Protein AF-A0A7S1H8R8-F1 (afdb_monomer)

Nearest PDB structures (foldseek):
  2p12-assembly1_B  TM=5.615E-01  e=1.788E+00  Rhodococcus jostii RHA1
  6jbm-assembly4_D  TM=4.447E-01  e=4.366E+00  Homo sapiens
  4z6j-assembly1_B  TM=2.346E-01  e=7.215E+00  Hoeflea phototrophica DFL-43

Organism: Hemiselmis andersenii (NCBI:txid464988)

Foldseek 3Di:
DQFPDFDPDDDFKTWTWDFPDPPQDPVNDHDQQGIWIWMAGQVLQWIWIFRGADPVRHTPTDTPDDSVVDGHNDDDDDKDKDKDFCQCVDPNRDDGPPPPGDIDIDID

Sequence (108 aa):
PLLVSKSDTTGTVMTFVYAQGTPYSPTGVPDSGEYRGFKWDKSTGVLSLALGLGATLQPNWQPITDPDSVTITNFDVSVVTQSVSLGQFCENACNAGTPNCPVQEVYR

pLDDT: mean 78.07, std 11.45, range [54.75, 95.0]

Radius of gyration: 17.79 Å; Cα contacts (8 Å, |Δi|>4): 208; chains: 1; bounding box: 44×31×50 Å

Mean predicted aligned error: 10.04 Å

Secondary structure (DSSP, 8-state):
--EEEEE--SSSEEEEEEE--SSPPTTS---GGGEEEEEEETTTTEEEEEEEE-TTSSEEEEE-S-TTT-----------EEEEE-GGGSSS---TT-TT--EEEEE-

Structure (mmCIF, N/CA/C/O backbone):
data_AF-A0A7S1H8R8-F1
#
_entry.id   AF-A0A7S1H8R8-F1
#
loop_
_atom_site.group_PDB
_atom_site.id
_atom_site.type_symbol
_atom_site.label_atom_id
_atom_site.label_alt_id
_atom_site.label_comp_id
_atom_site.label_asym_id
_atom_site.label_entity_id
_atom_site.label_seq_id
_atom_site.pdbx_PDB_ins_code
_atom_site.Cartn_x
_atom_site.Cartn_y
_atom_site.Cartn_z
_atom_site.occupancy
_atom_site.B_iso_or_equiv
_atom_site.auth_seq_id
_atom_site.auth_comp_id
_atom_site.auth_asym_id
_atom_site.auth_atom_id
_atom_site.pdbx_PDB_model_num
ATOM 1 N N . PRO A 1 1 ? 8.602 0.705 -10.490 1.00 56.47 1 PRO A N 1
A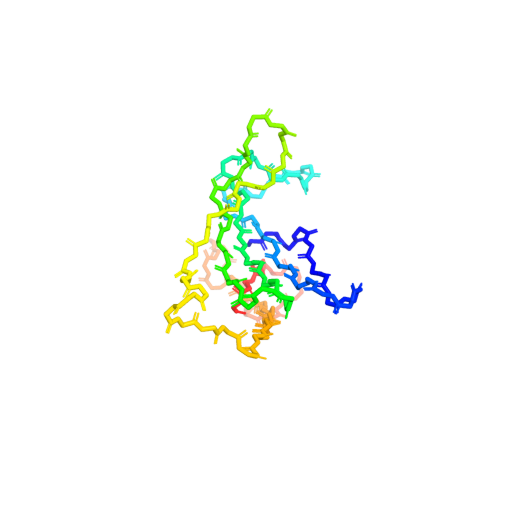TOM 2 C CA . PRO A 1 1 ? 8.009 1.411 -9.331 1.00 56.47 1 PRO A CA 1
ATOM 3 C C . PRO A 1 1 ? 9.102 1.585 -8.282 1.00 56.47 1 PRO A C 1
ATOM 5 O O . PRO A 1 1 ? 9.716 0.595 -7.919 1.00 56.47 1 PRO A O 1
ATOM 8 N N . LEU A 1 2 ? 9.420 2.808 -7.864 1.00 62.78 2 LEU A N 1
ATOM 9 C CA . LEU A 1 2 ? 10.454 3.009 -6.847 1.00 62.78 2 LEU A CA 1
ATOM 10 C C . LEU A 1 2 ? 9.907 2.584 -5.481 1.00 62.78 2 LEU A C 1
ATOM 12 O O . LEU A 1 2 ? 8.843 3.068 -5.090 1.00 62.78 2 LEU A O 1
ATOM 16 N N . LEU A 1 3 ? 10.622 1.722 -4.753 1.00 64.62 3 LEU A N 1
ATOM 17 C CA . LEU A 1 3 ? 10.344 1.503 -3.336 1.00 64.62 3 LEU A CA 1
ATOM 18 C C . LEU A 1 3 ? 10.761 2.754 -2.561 1.00 64.62 3 LEU A C 1
ATOM 20 O O . LEU A 1 3 ? 11.944 3.077 -2.496 1.00 64.62 3 LEU A O 1
ATOM 24 N N . VAL A 1 4 ? 9.791 3.446 -1.970 1.00 63.62 4 VAL A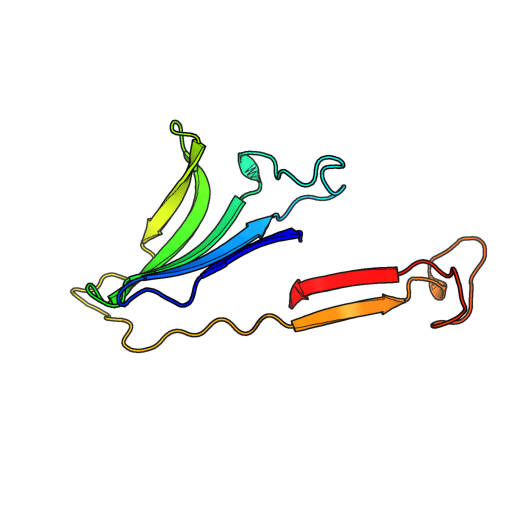 N 1
ATOM 25 C CA . VAL A 1 4 ? 10.047 4.655 -1.178 1.00 63.62 4 VAL A CA 1
ATOM 26 C C . VAL A 1 4 ? 10.422 4.269 0.247 1.00 63.62 4 VAL A C 1
ATOM 28 O O . VAL A 1 4 ? 11.381 4.791 0.807 1.00 63.62 4 VAL A O 1
ATOM 31 N N . SER A 1 5 ? 9.672 3.338 0.840 1.00 68.88 5 SER A N 1
ATOM 32 C CA . SER A 1 5 ? 9.962 2.809 2.169 1.00 68.88 5 SER A CA 1
ATOM 33 C C . SER A 1 5 ? 9.213 1.503 2.438 1.00 68.88 5 SER A C 1
ATOM 35 O O . SER A 1 5 ? 8.077 1.300 2.000 1.00 68.88 5 SER A O 1
ATOM 37 N N . LYS A 1 6 ? 9.856 0.621 3.207 1.00 70.81 6 LYS A N 1
ATOM 38 C CA . LYS A 1 6 ? 9.217 -0.492 3.912 1.00 70.81 6 LYS A CA 1
ATOM 39 C C . LYS A 1 6 ? 9.608 -0.375 5.381 1.00 70.81 6 LYS A C 1
ATOM 41 O O . LYS A 1 6 ? 10.793 -0.401 5.697 1.00 70.81 6 LYS A O 1
ATOM 46 N N . SER A 1 7 ? 8.622 -0.223 6.257 1.00 72.62 7 SER A N 1
ATOM 47 C CA . SER A 1 7 ? 8.816 -0.272 7.706 1.00 72.62 7 SER A CA 1
ATOM 48 C C . SER A 1 7 ? 7.964 -1.395 8.275 1.00 72.62 7 SER A C 1
ATOM 50 O O . SER A 1 7 ? 6.740 -1.391 8.121 1.00 72.62 7 SER A O 1
ATOM 52 N N . ASP A 1 8 ? 8.634 -2.357 8.903 1.00 65.38 8 ASP A N 1
ATOM 53 C CA . ASP A 1 8 ? 8.011 -3.483 9.611 1.00 65.38 8 ASP A CA 1
ATOM 54 C C . ASP A 1 8 ? 8.345 -3.477 11.116 1.00 65.38 8 ASP A C 1
ATOM 56 O O . ASP A 1 8 ? 7.882 -4.295 11.908 1.00 65.38 8 ASP A O 1
ATOM 60 N N . THR A 1 9 ? 9.142 -2.508 11.561 1.00 56.00 9 THR A N 1
ATOM 61 C CA . THR A 1 9 ? 9.669 -2.471 12.923 1.00 56.00 9 THR A CA 1
ATOM 62 C C . THR A 1 9 ? 9.323 -1.155 13.596 1.00 56.00 9 THR A C 1
ATOM 64 O O . THR A 1 9 ? 10.027 -0.166 13.426 1.00 56.00 9 THR A O 1
ATOM 67 N N . THR A 1 10 ? 8.226 -1.161 14.371 1.00 54.75 10 THR A N 1
ATOM 68 C CA . THR A 1 10 ? 8.072 -0.484 15.689 1.00 54.75 10 THR A CA 1
ATOM 69 C C . THR A 1 10 ? 6.669 -0.705 16.297 1.00 54.75 10 THR A C 1
ATOM 71 O O . THR A 1 10 ? 5.914 0.219 16.573 1.00 54.75 10 THR A O 1
ATOM 74 N N . GLY A 1 11 ? 6.301 -1.969 16.532 1.00 63.16 11 GLY A N 1
ATOM 75 C CA . GLY A 1 11 ? 5.287 -2.349 17.533 1.00 63.16 11 GLY A CA 1
ATOM 76 C C . GLY A 1 11 ? 3.815 -2.315 17.115 1.00 63.16 11 GLY A C 1
ATOM 77 O O . GLY A 1 11 ? 3.076 -3.204 17.531 1.00 63.16 11 GLY A O 1
ATOM 78 N N . THR A 1 12 ? 3.389 -1.379 16.263 1.00 75.88 12 THR A N 1
ATOM 79 C CA . THR A 1 12 ? 1.942 -1.203 16.019 1.00 75.88 12 THR A CA 1
ATOM 80 C C . THR A 1 12 ? 1.537 -0.824 14.606 1.00 75.88 12 THR A C 1
ATOM 82 O O . THR A 1 12 ? 0.368 -0.958 14.287 1.00 75.88 12 THR A O 1
ATOM 85 N N . VAL A 1 13 ? 2.446 -0.401 13.726 1.00 85.75 13 VAL A N 1
ATOM 86 C CA . VAL A 1 13 ? 2.087 -0.026 12.348 1.00 85.75 13 VAL A CA 1
ATOM 87 C C . VAL A 1 13 ? 3.076 -0.635 11.361 1.00 85.75 13 VAL A C 1
ATOM 89 O O . VAL A 1 13 ? 4.284 -0.487 11.520 1.00 85.75 13 VAL A O 1
ATOM 92 N N . MET A 1 14 ? 2.556 -1.310 10.338 1.00 87.44 14 MET A N 1
ATOM 93 C CA . MET A 1 14 ? 3.300 -1.727 9.150 1.00 87.44 14 MET A CA 1
ATOM 94 C C . MET A 1 14 ? 3.005 -0.743 8.020 1.00 87.44 14 MET A C 1
ATOM 96 O O . MET A 1 14 ? 1.858 -0.334 7.827 1.00 87.44 14 MET A O 1
ATOM 100 N N . THR A 1 15 ? 4.023 -0.339 7.262 1.00 88.88 15 THR A N 1
ATOM 101 C CA . THR A 1 15 ? 3.847 0.556 6.110 1.00 88.88 15 THR A CA 1
ATOM 102 C C . THR A 1 15 ? 4.733 0.137 4.946 1.00 88.88 15 THR A C 1
ATOM 104 O O . THR A 1 15 ? 5.927 -0.120 5.109 1.00 88.88 15 THR A O 1
ATOM 107 N N . PHE A 1 16 ? 4.137 0.115 3.760 1.00 87.38 16 PHE A N 1
ATOM 108 C CA . PHE A 1 16 ? 4.797 -0.132 2.488 1.00 87.38 16 PHE A CA 1
ATOM 109 C C . PHE A 1 16 ? 4.394 0.957 1.494 1.00 87.38 16 PHE A C 1
ATOM 111 O O . PHE A 1 16 ? 3.204 1.110 1.229 1.00 87.38 16 PHE A O 1
ATOM 118 N N . VAL A 1 17 ? 5.353 1.708 0.947 1.00 85.31 17 VAL A N 1
ATOM 119 C CA . VAL A 1 17 ? 5.091 2.819 0.013 1.00 85.31 17 VAL A CA 1
ATOM 120 C C . VAL A 1 17 ? 5.949 2.684 -1.239 1.00 85.31 17 VAL A C 1
ATOM 122 O O . VAL A 1 17 ? 7.157 2.463 -1.160 1.00 85.31 17 VAL A O 1
ATOM 125 N N . TYR A 1 18 ? 5.327 2.871 -2.400 1.00 80.88 18 TYR A N 1
ATOM 126 C CA . TYR A 1 18 ? 5.958 2.810 -3.712 1.00 80.88 18 TYR A CA 1
ATOM 127 C C . TYR A 1 18 ? 5.450 3.917 -4.646 1.00 80.88 18 TYR A C 1
ATOM 129 O O . TYR A 1 18 ? 4.390 4.500 -4.426 1.00 80.88 18 TYR A O 1
ATOM 137 N N . ALA A 1 19 ? 6.203 4.189 -5.710 1.00 80.81 19 ALA A N 1
ATOM 138 C CA . ALA A 1 19 ? 5.825 5.123 -6.771 1.00 80.81 19 ALA A CA 1
ATOM 139 C C . ALA A 1 19 ? 5.309 4.400 -8.020 1.00 80.81 19 ALA A C 1
ATOM 141 O O . ALA A 1 19 ? 5.922 3.422 -8.451 1.00 80.81 19 ALA A O 1
ATOM 142 N N . GLN A 1 20 ? 4.222 4.884 -8.628 1.00 70.31 20 GLN A N 1
ATOM 143 C CA . GLN A 1 20 ? 3.643 4.287 -9.845 1.00 70.31 20 GLN A CA 1
ATOM 144 C C . GLN A 1 20 ? 4.259 4.817 -11.160 1.00 70.31 20 GLN A C 1
ATOM 146 O O . GLN A 1 20 ? 4.167 4.134 -12.179 1.00 70.31 20 GLN A O 1
ATOM 151 N N . GLY A 1 21 ? 4.884 5.998 -11.136 1.00 64.31 21 GLY A N 1
ATOM 152 C CA . GLY A 1 21 ? 5.302 6.763 -12.316 1.00 64.31 21 GLY A CA 1
ATOM 153 C C . GLY A 1 21 ? 6.318 6.117 -13.258 1.00 64.31 21 GLY A C 1
ATOM 154 O O . GLY A 1 21 ? 7.271 5.460 -12.829 1.00 64.31 21 GLY A O 1
ATOM 155 N N . THR A 1 22 ? 6.130 6.384 -14.556 1.00 57.00 22 THR A N 1
ATOM 156 C CA . THR A 1 22 ? 7.132 6.267 -15.629 1.00 57.00 22 THR A CA 1
ATOM 157 C C . THR A 1 22 ? 7.070 7.529 -16.509 1.00 57.00 22 THR A C 1
ATOM 159 O O . THR A 1 22 ? 5.965 7.880 -16.925 1.00 57.00 22 THR A O 1
ATOM 162 N N . PRO A 1 23 ? 8.198 8.171 -16.872 1.00 56.88 23 PRO A N 1
ATOM 163 C CA . PRO A 1 23 ? 9.563 7.782 -16.543 1.00 56.88 23 PRO A CA 1
ATOM 164 C C . PRO A 1 23 ? 9.867 7.977 -15.057 1.00 56.88 23 PRO A C 1
ATOM 166 O O . PRO A 1 23 ? 9.225 8.754 -14.361 1.00 56.88 23 PRO A O 1
ATOM 169 N N . TYR A 1 24 ? 10.841 7.214 -14.576 1.00 57.06 24 TYR A N 1
ATOM 170 C CA . TYR A 1 24 ? 11.367 7.352 -13.226 1.00 57.06 24 TYR A CA 1
ATOM 171 C C . TYR A 1 24 ? 11.811 8.799 -12.982 1.00 57.06 24 TYR A C 1
ATOM 173 O O . TYR A 1 24 ? 12.544 9.357 -13.802 1.00 57.06 24 TYR A O 1
ATOM 181 N N . SER A 1 25 ? 11.389 9.388 -11.860 1.00 56.31 25 SER A N 1
ATOM 182 C CA . SER A 1 25 ? 11.892 10.692 -11.437 1.00 56.31 25 SER A CA 1
ATOM 183 C C . SER A 1 25 ? 13.417 10.615 -11.297 1.00 56.31 25 SER A C 1
ATOM 185 O O . SER A 1 25 ? 13.909 9.855 -10.459 1.00 56.31 25 SER A O 1
ATOM 187 N N . PRO A 1 26 ? 14.197 11.380 -12.082 1.00 55.66 26 PRO A N 1
ATOM 188 C CA . PRO A 1 26 ? 15.657 11.292 -12.069 1.00 55.66 26 PRO A CA 1
ATOM 189 C C . PRO A 1 26 ? 16.265 11.706 -10.721 1.00 55.66 26 PRO A C 1
ATOM 191 O O . PRO A 1 26 ? 17.431 11.420 -10.462 1.00 55.66 26 PRO A O 1
ATOM 194 N N . THR A 1 27 ? 15.484 12.353 -9.850 1.00 63.72 27 THR A N 1
ATOM 195 C CA . THR A 1 27 ? 15.883 12.739 -8.490 1.00 63.72 27 THR A CA 1
ATOM 196 C C . THR A 1 27 ? 15.623 11.644 -7.451 1.00 63.72 27 THR A C 1
ATOM 198 O O . THR A 1 27 ? 16.038 11.791 -6.305 1.00 63.72 27 THR A O 1
ATOM 201 N N . GLY A 1 28 ? 14.931 10.558 -7.820 1.00 60.84 28 GLY A N 1
ATOM 202 C CA . GLY A 1 28 ? 14.508 9.503 -6.894 1.00 60.84 28 GLY A CA 1
ATOM 203 C C . GLY A 1 28 ? 13.387 9.913 -5.937 1.00 60.84 28 GLY A C 1
ATOM 204 O O . GLY A 1 28 ? 13.079 9.171 -5.007 1.00 60.84 28 GLY A O 1
ATOM 205 N N . VAL A 1 29 ? 12.759 11.073 -6.155 1.00 68.56 29 VAL A N 1
ATOM 206 C CA . VAL A 1 29 ? 11.590 11.532 -5.395 1.00 68.56 29 VAL A CA 1
ATOM 207 C C . VAL A 1 29 ? 10.349 11.402 -6.283 1.00 68.56 29 VAL A C 1
ATOM 209 O O . VAL A 1 29 ? 10.326 12.022 -7.347 1.00 68.56 29 VAL A O 1
ATOM 212 N N . PRO A 1 30 ? 9.340 10.603 -5.895 1.00 69.88 30 PRO A N 1
ATOM 213 C CA . PRO A 1 30 ? 8.091 10.486 -6.649 1.00 69.88 30 PRO A CA 1
ATOM 214 C C . PRO A 1 30 ? 7.317 11.806 -6.692 1.00 69.88 30 PRO A C 1
ATOM 216 O O . PRO A 1 30 ? 7.375 12.586 -5.739 1.00 69.88 30 PRO A O 1
ATOM 219 N N . ASP A 1 31 ? 6.527 12.025 -7.743 1.00 74.12 31 ASP A N 1
ATOM 220 C CA . ASP A 1 31 ? 5.585 13.146 -7.753 1.00 74.12 31 ASP A CA 1
ATOM 221 C C . ASP A 1 31 ? 4.465 12.921 -6.724 1.00 74.12 31 ASP A C 1
ATOM 223 O O . ASP A 1 31 ? 4.121 11.788 -6.375 1.00 74.12 31 ASP A O 1
ATOM 227 N N . SER A 1 32 ? 3.838 13.999 -6.241 1.00 74.75 32 SER A N 1
ATOM 228 C CA . SER A 1 32 ? 2.797 13.922 -5.199 1.00 74.75 32 SER A CA 1
ATOM 229 C C . SER A 1 32 ? 1.639 12.987 -5.574 1.00 74.75 32 SER A C 1
ATOM 231 O O . SER A 1 32 ? 1.119 12.264 -4.723 1.00 74.75 32 SER A O 1
ATOM 233 N N . GLY A 1 33 ? 1.276 12.944 -6.857 1.00 73.94 33 GLY A N 1
ATOM 234 C CA . GLY A 1 33 ? 0.246 12.065 -7.405 1.00 73.94 33 GLY A CA 1
ATOM 235 C C . GLY A 1 33 ? 0.673 10.606 -7.582 1.00 73.94 33 GLY A C 1
ATOM 236 O O . GLY A 1 33 ? -0.164 9.782 -7.948 1.00 73.94 33 GLY A O 1
ATOM 237 N N . GLU A 1 34 ? 1.927 10.250 -7.311 1.00 78.94 34 GLU A N 1
ATOM 238 C CA . GLU A 1 34 ? 2.499 8.931 -7.613 1.00 78.94 34 GLU A CA 1
ATOM 239 C C . GLU A 1 34 ? 2.736 8.060 -6.383 1.00 78.94 34 GLU A C 1
ATOM 241 O O . GLU A 1 34 ? 2.965 6.860 -6.535 1.00 78.94 34 GLU A O 1
ATOM 246 N N . TYR A 1 35 ? 2.628 8.627 -5.179 1.00 83.06 35 TYR A N 1
ATOM 247 C CA . TYR A 1 35 ? 2.738 7.874 -3.932 1.00 83.06 35 TYR A CA 1
ATOM 248 C C . TYR A 1 35 ? 1.571 6.891 -3.796 1.00 83.06 35 TYR A C 1
ATOM 250 O O . TYR A 1 35 ? 0.398 7.271 -3.781 1.00 83.06 35 TYR A O 1
ATOM 258 N N . ARG A 1 36 ? 1.889 5.605 -3.705 1.00 86.69 36 ARG A N 1
ATOM 259 C CA . ARG A 1 36 ? 0.958 4.495 -3.481 1.00 86.69 36 ARG A CA 1
ATOM 260 C C . ARG A 1 36 ? 1.498 3.621 -2.367 1.00 86.69 36 ARG A C 1
ATOM 262 O O . ARG A 1 36 ? 2.676 3.694 -2.036 1.00 86.69 36 ARG A O 1
ATOM 269 N N . GLY A 1 37 ? 0.656 2.789 -1.777 1.00 89.00 37 GLY A N 1
ATOM 270 C CA . GLY A 1 37 ? 1.122 1.936 -0.697 1.00 89.00 37 GLY A CA 1
ATOM 271 C C . GLY A 1 37 ? 0.026 1.392 0.185 1.00 89.00 37 GLY A C 1
ATOM 272 O O . GLY A 1 37 ? -1.138 1.760 0.040 1.00 89.00 37 GLY A O 1
ATOM 273 N N . PHE A 1 38 ? 0.442 0.565 1.135 1.00 90.94 38 PHE A N 1
ATOM 274 C CA . PHE A 1 38 ? -0.401 -0.046 2.148 1.00 90.94 38 PHE A CA 1
ATOM 275 C C . PHE A 1 38 ? 0.091 0.335 3.539 1.00 90.94 38 PHE A C 1
ATOM 277 O O . PHE A 1 38 ? 1.297 0.415 3.790 1.00 90.94 38 PHE A O 1
ATOM 284 N N . LYS A 1 39 ? -0.852 0.536 4.452 1.00 92.56 39 LYS A N 1
ATOM 285 C CA . LYS A 1 39 ? -0.586 0.720 5.876 1.00 92.56 39 LYS A CA 1
ATOM 286 C C . LYS A 1 39 ? -1.525 -0.172 6.663 1.00 92.56 39 LYS A C 1
ATOM 288 O O . LYS A 1 39 ? -2.733 -0.083 6.474 1.00 92.56 39 LYS A O 1
ATOM 293 N N . TRP A 1 40 ? -0.976 -0.984 7.553 1.00 92.88 40 TRP A N 1
ATOM 294 C CA . TRP A 1 40 ? -1.757 -1.759 8.507 1.00 92.88 40 TRP A CA 1
ATOM 295 C C . TRP A 1 40 ? -1.428 -1.295 9.918 1.00 92.88 40 TRP A C 1
ATOM 297 O O . TRP A 1 40 ? -0.272 -1.343 10.339 1.00 92.88 40 TRP A O 1
ATOM 307 N N . ASP A 1 41 ? -2.441 -0.819 10.632 1.00 91.62 41 ASP A N 1
ATOM 308 C CA . ASP A 1 41 ? -2.342 -0.503 12.050 1.00 91.62 41 ASP A CA 1
ATOM 309 C C . ASP A 1 41 ? -2.767 -1.733 12.863 1.00 91.62 41 ASP A C 1
ATOM 311 O O . ASP A 1 41 ? -3.934 -2.109 12.889 1.00 91.62 41 ASP A O 1
ATOM 315 N N . LYS A 1 42 ? -1.799 -2.365 13.526 1.00 88.69 42 LYS A N 1
ATOM 316 C CA . LYS A 1 42 ? -1.957 -3.562 14.359 1.00 88.69 42 LYS A CA 1
ATOM 317 C C . LYS A 1 42 ? -2.763 -3.290 15.634 1.00 88.69 42 LYS A C 1
ATOM 319 O O . LYS A 1 42 ? -3.285 -4.239 16.205 1.00 88.69 42 LYS A O 1
ATOM 324 N N . SER A 1 43 ? -2.860 -2.036 16.098 1.00 88.38 43 SER A N 1
ATOM 325 C CA . SER A 1 43 ? -3.661 -1.701 17.289 1.00 88.38 43 SER A CA 1
ATOM 326 C C . SER A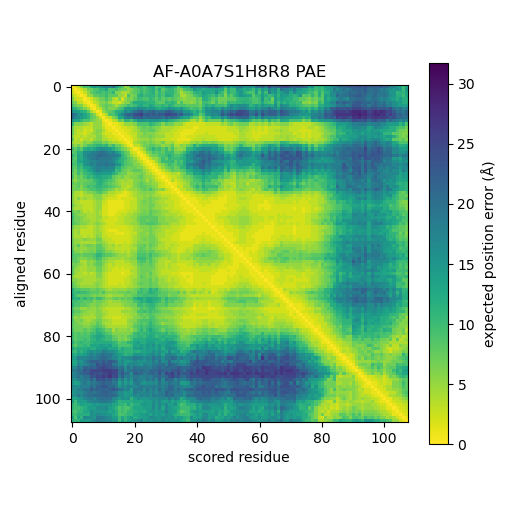 1 43 ? -5.148 -1.622 16.992 1.00 88.38 43 SER A C 1
ATOM 328 O O . SER A 1 43 ? -5.959 -2.027 17.819 1.00 88.38 43 SER A O 1
ATOM 330 N N . THR A 1 44 ? -5.495 -1.113 15.813 1.00 90.38 44 THR A N 1
ATOM 331 C CA . THR A 1 44 ? -6.886 -0.940 15.382 1.00 90.38 44 THR A CA 1
ATOM 332 C C . THR A 1 44 ? -7.339 -2.038 14.420 1.00 90.38 44 THR A C 1
ATOM 334 O O . THR A 1 44 ? -8.530 -2.200 14.186 1.00 90.38 44 THR A O 1
ATOM 337 N N . GLY A 1 45 ? -6.404 -2.803 13.853 1.00 90.88 45 GLY A N 1
ATOM 338 C CA . GLY A 1 45 ? -6.664 -3.812 12.829 1.00 90.88 45 GLY A CA 1
ATOM 339 C C . GLY A 1 45 ? -7.084 -3.228 11.478 1.00 90.88 45 GLY A C 1
ATOM 340 O O . GLY A 1 45 ? -7.607 -3.962 10.638 1.00 90.88 45 GLY A O 1
ATOM 341 N N . VAL A 1 46 ? -6.868 -1.926 11.257 1.00 94.38 46 VAL A N 1
ATOM 342 C CA . VAL A 1 46 ? -7.294 -1.217 10.044 1.00 94.38 46 VAL A CA 1
ATOM 343 C C . VAL A 1 46 ? -6.220 -1.299 8.968 1.00 94.38 46 VAL A C 1
ATOM 345 O O . VAL A 1 46 ? -5.075 -0.887 9.172 1.00 94.38 46 VAL A O 1
ATOM 348 N N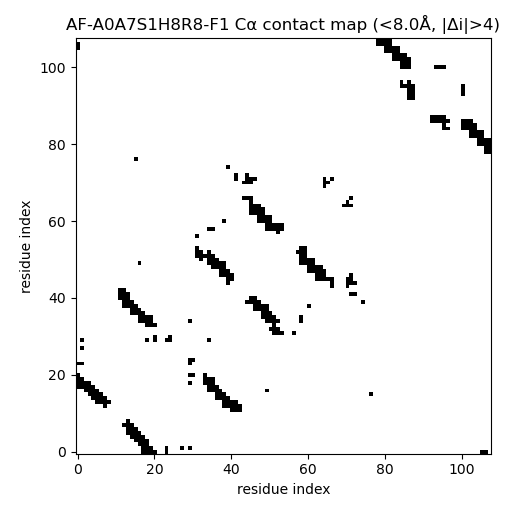 . LEU A 1 47 ? -6.608 -1.776 7.787 1.00 93.94 47 LEU A N 1
ATOM 349 C CA . LEU A 1 47 ? -5.812 -1.705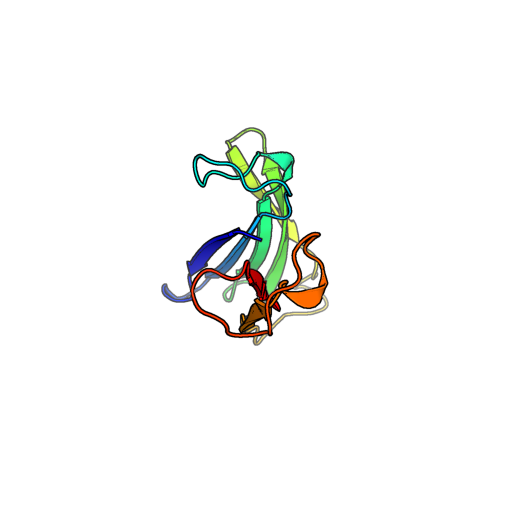 6.569 1.00 93.94 47 LEU A CA 1
ATOM 350 C C . LEU A 1 47 ? -6.211 -0.470 5.752 1.00 93.94 47 LEU A C 1
ATOM 352 O O . LEU A 1 47 ? -7.388 -0.155 5.583 1.00 93.94 47 LEU A O 1
ATOM 356 N N . SER A 1 48 ? -5.216 0.254 5.249 1.00 95.00 48 SER A N 1
ATOM 357 C CA . SER A 1 48 ? -5.382 1.487 4.477 1.00 95.00 48 SER A CA 1
ATOM 358 C C . SER A 1 48 ? -4.551 1.475 3.198 1.00 95.00 48 SER A C 1
ATOM 360 O O . SER A 1 48 ? -3.468 0.889 3.160 1.00 95.00 48 SER A O 1
ATOM 362 N N . LEU A 1 49 ? -5.025 2.202 2.186 1.00 93.44 49 LEU A N 1
ATOM 363 C CA . LEU A 1 49 ? -4.344 2.437 0.913 1.00 93.44 49 LEU A CA 1
ATOM 364 C C . LEU A 1 49 ? -3.913 3.909 0.801 1.00 93.44 49 LEU A C 1
ATOM 366 O O . LEU A 1 49 ? -4.672 4.803 1.173 1.00 93.44 49 LEU A O 1
ATOM 370 N N . ALA A 1 50 ? -2.713 4.178 0.283 1.00 91.94 50 ALA A N 1
ATOM 371 C CA . ALA A 1 50 ? -2.272 5.540 -0.032 1.00 91.94 50 ALA A CA 1
ATOM 372 C C . ALA A 1 50 ? -2.722 5.964 -1.438 1.00 91.94 50 ALA A C 1
ATOM 374 O O . ALA A 1 50 ? -2.433 5.280 -2.423 1.00 91.94 50 ALA A O 1
ATOM 375 N N . LEU A 1 51 ? -3.369 7.129 -1.528 1.00 89.12 51 LEU A N 1
ATOM 376 C CA . LEU A 1 51 ? -3.870 7.728 -2.772 1.00 89.12 51 LEU A CA 1
ATOM 377 C C . LEU A 1 51 ? -3.114 9.019 -3.130 1.00 89.12 51 LEU A C 1
ATOM 379 O O . LEU A 1 51 ? -3.716 10.074 -3.322 1.00 89.12 51 LEU A O 1
ATOM 383 N N . GLY A 1 52 ? -1.785 8.952 -3.181 1.00 88.06 52 GLY A N 1
ATOM 384 C CA . GLY A 1 52 ? -0.920 10.119 -3.363 1.00 88.06 52 GLY A CA 1
ATOM 385 C C . GLY A 1 52 ? -0.592 10.826 -2.048 1.00 88.06 52 GLY A C 1
ATOM 386 O O . GLY A 1 52 ? -0.850 10.307 -0.959 1.00 88.06 52 GLY A O 1
ATOM 387 N N . LEU A 1 53 ? -0.003 12.014 -2.146 1.00 87.12 53 LEU A N 1
ATOM 388 C CA . LEU A 1 53 ? 0.225 12.905 -1.011 1.00 87.12 53 LEU A CA 1
ATOM 389 C C . LEU A 1 53 ? -0.965 13.847 -0.809 1.00 87.12 53 LEU A C 1
ATOM 391 O O . LEU A 1 53 ? -1.545 14.359 -1.764 1.00 87.12 53 LEU A O 1
ATOM 395 N N . GLY A 1 54 ? -1.304 14.098 0.453 1.00 86.31 54 GLY A N 1
ATOM 396 C CA . GLY A 1 54 ? -2.238 15.149 0.844 1.00 86.31 54 GLY A CA 1
ATOM 397 C C . GLY A 1 54 ? -1.582 16.533 0.895 1.00 86.31 54 GLY A C 1
ATOM 398 O O . GLY A 1 54 ? -0.390 16.697 0.636 1.00 86.31 54 GLY A O 1
ATOM 399 N N . ALA A 1 55 ? -2.357 17.539 1.309 1.00 85.31 55 ALA A N 1
ATOM 400 C CA . ALA A 1 55 ? -1.917 18.937 1.394 1.00 85.31 55 ALA A CA 1
ATOM 401 C C . ALA A 1 55 ? -0.704 19.172 2.321 1.00 85.31 55 ALA A C 1
ATOM 403 O O . ALA A 1 55 ? 0.009 20.157 2.166 1.00 85.31 55 ALA A O 1
ATOM 404 N N . THR A 1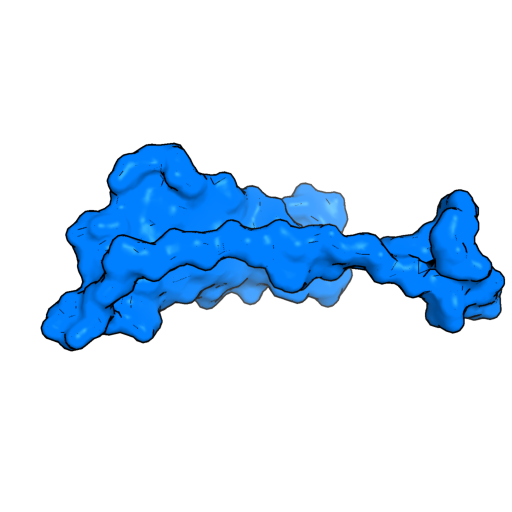 56 ? -0.449 18.268 3.271 1.00 87.50 56 THR A N 1
ATOM 405 C CA . THR A 1 56 ? 0.695 18.315 4.199 1.00 87.50 56 THR A CA 1
ATOM 406 C C . THR A 1 56 ? 1.935 17.580 3.677 1.00 87.50 56 THR A C 1
ATOM 408 O O . THR A 1 56 ? 2.874 17.352 4.438 1.00 87.50 56 THR A O 1
ATOM 411 N N . LEU A 1 57 ? 1.937 17.171 2.401 1.00 84.50 57 LEU A N 1
ATOM 412 C CA . LEU A 1 57 ? 2.986 16.352 1.778 1.00 84.50 57 LEU A CA 1
ATOM 413 C C . LEU A 1 57 ? 3.207 14.997 2.474 1.00 84.50 57 LEU A C 1
ATOM 415 O O . LEU A 1 57 ? 4.262 14.385 2.342 1.00 84.50 57 LEU A O 1
ATOM 419 N N . GLN A 1 58 ? 2.201 14.515 3.206 1.00 85.12 58 GLN A N 1
ATOM 420 C CA . GLN A 1 58 ? 2.171 13.177 3.793 1.00 85.12 58 GLN A CA 1
ATOM 421 C C . GLN A 1 58 ? 1.259 12.258 2.971 1.00 85.12 58 GLN A C 1
ATOM 423 O O . GLN A 1 58 ? 0.297 12.756 2.377 1.00 85.12 58 GLN A O 1
ATOM 428 N N . PRO A 1 59 ? 1.507 10.934 2.933 1.00 87.56 59 PRO A N 1
ATOM 429 C CA . PRO A 1 59 ? 0.638 10.010 2.213 1.00 87.56 59 PRO A CA 1
ATOM 430 C C . PRO A 1 59 ? -0.822 10.107 2.677 1.00 87.56 59 PRO A C 1
ATOM 432 O O . PRO A 1 59 ? -1.120 10.042 3.873 1.00 87.56 59 PRO A O 1
ATOM 435 N N . ASN A 1 60 ? -1.733 10.255 1.717 1.00 91.38 60 ASN A N 1
ATOM 436 C CA . ASN A 1 60 ? -3.172 10.301 1.940 1.00 91.38 60 ASN A CA 1
ATO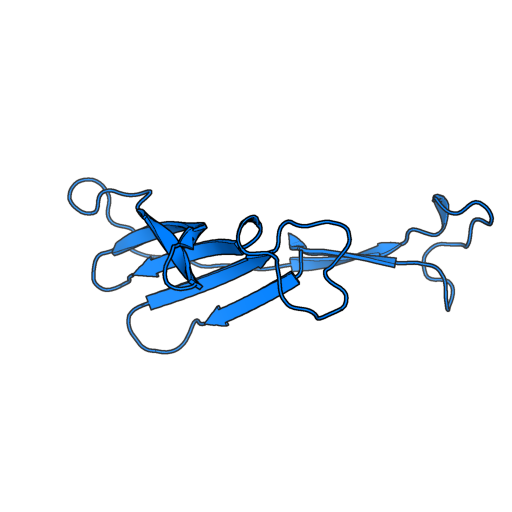M 437 C C . ASN A 1 60 ? -3.711 8.878 2.146 1.00 91.38 60 ASN A C 1
ATOM 439 O O . ASN A 1 60 ? -4.085 8.200 1.186 1.00 91.38 60 ASN A O 1
ATOM 443 N N . TRP A 1 61 ? -3.699 8.418 3.397 1.00 92.38 61 TRP A N 1
ATOM 444 C CA . TRP A 1 61 ? -4.175 7.092 3.786 1.00 92.38 61 TRP A CA 1
ATOM 445 C C . TRP A 1 61 ? -5.700 7.043 3.863 1.00 92.38 61 TRP A C 1
ATOM 447 O O . TRP A 1 61 ? -6.297 7.714 4.701 1.00 92.38 61 TRP A O 1
ATOM 457 N N . GLN A 1 62 ? -6.310 6.198 3.037 1.00 93.75 62 GLN A N 1
ATOM 458 C CA . GLN A 1 62 ? -7.738 5.903 3.073 1.00 93.75 62 GLN A CA 1
ATOM 459 C C . GLN A 1 62 ? -7.959 4.495 3.637 1.00 93.75 62 GLN A C 1
ATOM 461 O O . GLN A 1 62 ? -7.373 3.546 3.104 1.00 93.75 62 GLN A O 1
ATOM 466 N N . PRO A 1 63 ? -8.757 4.328 4.707 1.00 94.31 63 PRO A N 1
ATOM 467 C CA . PRO A 1 63 ? -9.084 3.008 5.227 1.00 94.31 63 PRO A CA 1
ATOM 468 C C . PRO A 1 63 ? -9.889 2.224 4.185 1.00 94.31 63 PRO A C 1
ATOM 470 O O . PRO A 1 63 ? -10.793 2.762 3.551 1.00 94.31 63 PRO A O 1
ATOM 473 N N . ILE A 1 64 ? -9.546 0.950 4.007 1.00 94.69 64 ILE A N 1
ATOM 474 C CA . ILE A 1 64 ? -10.245 0.025 3.098 1.00 94.69 64 ILE A CA 1
ATOM 475 C C . ILE A 1 64 ? -10.939 -1.119 3.845 1.00 94.69 64 ILE A C 1
ATOM 477 O O . ILE A 1 64 ? -11.604 -1.950 3.233 1.00 94.69 64 ILE A O 1
ATOM 481 N N . THR A 1 65 ? -10.791 -1.153 5.167 1.00 92.50 65 THR A N 1
ATOM 482 C CA . THR A 1 65 ? -11.454 -2.089 6.075 1.00 92.50 65 THR A CA 1
ATOM 483 C C . THR A 1 65 ? -12.120 -1.311 7.198 1.00 92.50 65 THR A C 1
ATOM 485 O O . THR A 1 65 ? -11.520 -0.377 7.732 1.00 92.50 65 THR A O 1
ATOM 488 N N . ASP A 1 66 ? -13.320 -1.732 7.576 1.00 89.88 66 ASP A N 1
ATOM 489 C CA . ASP A 1 66 ? -14.012 -1.245 8.765 1.00 89.88 66 ASP A CA 1
ATOM 490 C C . ASP A 1 66 ? -13.701 -2.184 9.943 1.00 89.88 66 ASP A C 1
ATOM 492 O O . ASP A 1 66 ? -14.146 -3.333 9.905 1.00 89.88 66 ASP A O 1
ATOM 496 N N . PRO A 1 67 ? -12.949 -1.745 10.969 1.00 83.62 67 PRO A N 1
ATOM 497 C CA . PRO A 1 67 ? -12.541 -2.611 12.070 1.00 83.62 67 PRO A CA 1
ATOM 498 C C . PRO A 1 67 ? -13.715 -3.086 12.938 1.00 83.62 67 PRO A C 1
ATOM 500 O O . PRO A 1 67 ? -13.568 -4.124 13.583 1.00 83.62 67 PRO A O 1
ATOM 503 N N . ASP A 1 68 ? -14.863 -2.395 12.914 1.00 87.94 68 ASP A N 1
ATOM 504 C CA . ASP A 1 68 ? -16.066 -2.781 13.664 1.00 87.94 68 ASP A CA 1
ATOM 505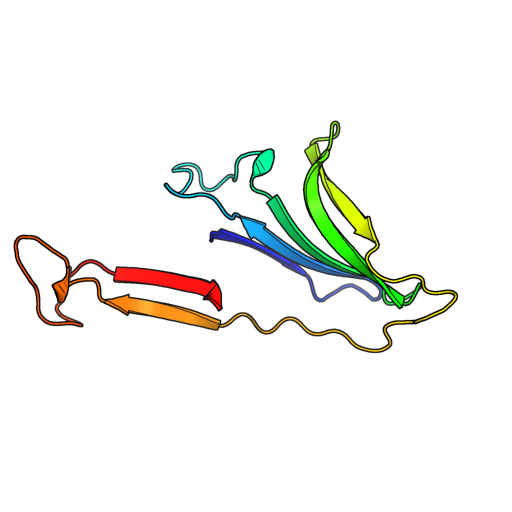 C C . ASP A 1 68 ? -16.826 -3.937 12.984 1.00 87.94 68 ASP A C 1
ATOM 507 O O . ASP A 1 68 ? -17.616 -4.632 13.626 1.00 87.94 68 ASP A O 1
ATOM 511 N N . SER A 1 69 ? -16.564 -4.184 11.694 1.00 90.12 69 SER A N 1
ATOM 512 C CA . SER A 1 69 ? -17.125 -5.314 10.940 1.00 90.12 69 SER A CA 1
ATOM 513 C C . SER A 1 69 ? -16.089 -6.387 10.600 1.00 90.12 69 SER A C 1
ATOM 515 O O . SER A 1 69 ? -16.407 -7.575 10.648 1.00 90.12 69 SER A O 1
ATOM 517 N N . VAL A 1 70 ? -14.883 -5.989 10.190 1.00 86.56 70 VAL A N 1
ATOM 518 C CA . VAL A 1 70 ? -13.802 -6.864 9.727 1.00 86.56 70 VAL A CA 1
ATOM 519 C C . VAL A 1 70 ? -12.464 -6.309 10.207 1.00 86.56 70 VAL A C 1
ATOM 521 O O . VAL A 1 70 ? -11.951 -5.316 9.694 1.00 86.56 70 VAL A O 1
ATOM 524 N N . THR A 1 71 ? -11.855 -7.011 11.157 1.00 87.88 71 THR A N 1
ATOM 525 C CA . THR A 1 71 ? -10.538 -6.668 11.697 1.00 87.88 71 THR A CA 1
ATOM 526 C C . THR A 1 71 ? -9.445 -7.491 11.017 1.00 87.88 71 THR A C 1
ATOM 528 O O . THR A 1 71 ? -9.508 -8.723 10.991 1.00 87.88 71 THR A O 1
ATOM 531 N N . ILE A 1 72 ? -8.403 -6.833 10.506 1.00 90.38 72 ILE A N 1
ATOM 532 C CA . ILE A 1 72 ? -7.220 -7.526 9.987 1.00 90.38 72 ILE A CA 1
ATOM 533 C C . ILE A 1 72 ? -6.316 -7.911 11.157 1.00 90.38 72 ILE A C 1
ATOM 535 O O . ILE A 1 72 ? -5.784 -7.050 11.855 1.00 90.38 72 ILE A O 1
ATOM 539 N N . THR A 1 73 ? -6.141 -9.216 11.359 1.00 88.94 73 THR A N 1
ATOM 540 C CA . THR A 1 73 ? -5.327 -9.786 12.446 1.00 88.94 73 THR A CA 1
ATOM 541 C C . THR A 1 73 ? -3.894 -10.087 12.024 1.00 88.94 73 THR A C 1
ATOM 543 O O . THR A 1 73 ? -3.006 -10.167 12.870 1.00 88.94 73 THR A O 1
ATOM 546 N N . ASN A 1 74 ? -3.660 -10.246 10.722 1.00 87.81 74 ASN A N 1
ATOM 547 C CA . ASN A 1 74 ? -2.335 -10.409 10.154 1.00 87.81 74 ASN A CA 1
ATOM 548 C C . ASN A 1 74 ? -2.294 -9.853 8.727 1.00 87.81 74 ASN A C 1
ATOM 550 O O . ASN A 1 74 ? -3.195 -10.112 7.930 1.00 87.81 74 ASN A O 1
ATOM 554 N N . PHE A 1 75 ? -1.239 -9.114 8.408 1.00 87.19 75 PHE A N 1
ATOM 555 C CA . PHE A 1 75 ? -0.968 -8.588 7.078 1.00 87.19 75 PHE A CA 1
ATOM 556 C C . PHE A 1 75 ? 0.542 -8.578 6.866 1.00 87.19 75 PHE A C 1
ATOM 558 O O . PHE A 1 75 ? 1.282 -8.112 7.731 1.00 87.19 75 PHE A O 1
ATOM 565 N N . ASP A 1 76 ? 0.978 -9.092 5.722 1.00 84.38 76 ASP A N 1
ATOM 566 C CA . ASP A 1 76 ? 2.379 -9.130 5.318 1.00 84.38 76 ASP A CA 1
ATOM 567 C C . ASP A 1 76 ? 2.523 -8.592 3.893 1.00 84.38 76 ASP A C 1
ATOM 569 O O . ASP A 1 76 ? 1.624 -8.743 3.062 1.00 84.38 76 ASP A O 1
ATOM 573 N N . VAL A 1 77 ? 3.666 -7.962 3.619 1.00 78.94 77 VAL A N 1
ATOM 574 C CA . VAL A 1 77 ? 4.015 -7.474 2.284 1.00 78.94 77 VAL A CA 1
ATOM 575 C C . VAL A 1 77 ? 5.311 -8.133 1.830 1.00 78.94 77 VAL A C 1
ATOM 577 O O . VAL A 1 77 ? 6.412 -7.721 2.220 1.00 78.94 77 VAL A O 1
ATOM 580 N N . SER A 1 78 ? 5.174 -9.110 0.938 1.00 80.38 78 SER A N 1
ATOM 581 C CA . SER A 1 78 ? 6.288 -9.708 0.207 1.00 80.38 78 SER A CA 1
ATOM 582 C C . SER A 1 78 ? 6.476 -8.978 -1.118 1.00 80.38 78 SER A C 1
ATOM 584 O O . SER A 1 78 ? 5.581 -8.974 -1.955 1.00 80.38 78 SER A O 1
ATOM 586 N N . VAL A 1 79 ? 7.629 -8.331 -1.282 1.00 74.25 79 VAL A N 1
ATOM 587 C CA . VAL A 1 79 ? 7.982 -7.592 -2.498 1.00 74.25 79 VAL A CA 1
ATOM 588 C C . VAL A 1 79 ? 8.996 -8.421 -3.256 1.00 74.25 79 VAL A C 1
ATOM 590 O O . VAL A 1 79 ? 10.075 -8.705 -2.730 1.00 74.25 79 VAL A O 1
ATOM 593 N N . VAL A 1 80 ? 8.675 -8.785 -4.489 1.00 74.44 80 VAL A N 1
ATOM 594 C CA . VAL A 1 80 ? 9.565 -9.557 -5.349 1.00 74.44 80 VAL A CA 1
ATOM 595 C C . VAL A 1 80 ? 10.116 -8.644 -6.436 1.00 74.44 80 VAL A C 1
ATOM 597 O O . VAL A 1 80 ? 9.399 -8.249 -7.353 1.00 74.44 80 VAL A O 1
ATOM 600 N N . THR A 1 81 ? 11.407 -8.324 -6.361 1.00 68.25 81 THR A N 1
ATOM 601 C CA . THR A 1 81 ? 12.104 -7.628 -7.449 1.00 68.25 81 THR A CA 1
ATOM 602 C C . THR A 1 81 ? 12.559 -8.640 -8.493 1.00 68.25 81 THR A C 1
ATOM 604 O O . THR A 1 81 ? 13.260 -9.602 -8.179 1.00 68.25 81 THR A O 1
ATOM 607 N N . GLN A 1 82 ? 12.187 -8.413 -9.747 1.00 71.62 82 GLN A N 1
ATOM 608 C CA 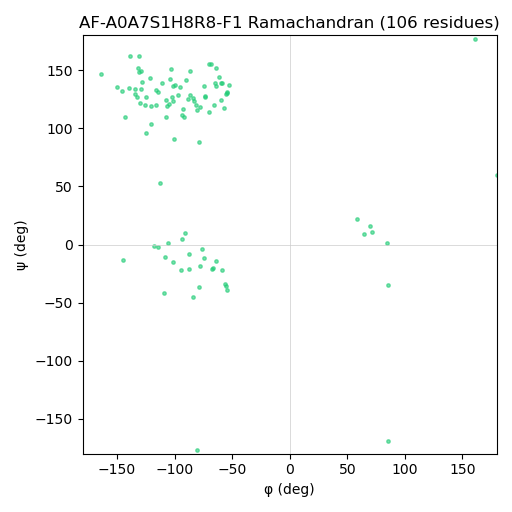. GLN A 1 82 ? 12.617 -9.211 -10.886 1.00 71.62 82 GLN A CA 1
ATOM 609 C C . GLN A 1 82 ? 13.262 -8.307 -11.936 1.00 71.62 82 GLN A C 1
ATOM 611 O O . GLN A 1 82 ? 12.652 -7.345 -12.402 1.00 71.62 82 GLN A O 1
ATOM 616 N N . SER A 1 83 ? 14.478 -8.653 -12.358 1.00 70.12 83 SER A N 1
ATOM 617 C CA . SER A 1 83 ? 15.100 -8.052 -13.537 1.00 70.12 83 SER A CA 1
ATOM 618 C C . SER A 1 83 ? 14.569 -8.733 -14.795 1.00 70.12 83 SER A C 1
ATOM 620 O O . SER A 1 83 ? 14.727 -9.941 -14.981 1.00 70.12 83 SER A O 1
ATOM 622 N N . VAL A 1 84 ? 13.937 -7.958 -15.670 1.00 76.25 84 VAL A N 1
ATOM 623 C CA . VAL A 1 84 ? 13.481 -8.410 -16.985 1.00 76.25 84 VAL A CA 1
ATOM 624 C C . VAL A 1 84 ? 14.475 -7.913 -18.024 1.00 76.25 84 VAL A C 1
ATOM 626 O O . VAL A 1 84 ? 14.738 -6.714 -18.118 1.00 76.25 84 VAL A O 1
ATOM 629 N N . SER A 1 85 ? 15.046 -8.832 -18.806 1.00 77.69 85 SER A N 1
ATOM 630 C CA . SER A 1 85 ? 15.930 -8.445 -19.904 1.00 77.69 85 SER A CA 1
ATOM 631 C C . SER A 1 85 ? 15.119 -7.856 -21.052 1.00 77.69 85 SER A C 1
ATOM 633 O O . SER A 1 85 ? 14.192 -8.491 -21.560 1.00 77.69 85 SER A O 1
ATOM 635 N N . LEU A 1 86 ? 15.502 -6.654 -21.479 1.00 76.06 86 LEU A N 1
ATOM 636 C CA . LEU A 1 86 ? 14.879 -5.961 -22.601 1.00 76.06 86 LEU A CA 1
ATOM 637 C C . LEU A 1 86 ? 15.604 -6.212 -23.924 1.00 76.06 86 LEU A C 1
ATOM 639 O O . LEU A 1 86 ? 15.229 -5.634 -24.936 1.00 76.06 86 LEU A O 1
ATOM 643 N N . GLY A 1 87 ? 16.624 -7.074 -23.936 1.00 73.25 87 GLY A N 1
ATOM 644 C CA . GLY A 1 87 ? 17.522 -7.226 -25.078 1.00 73.25 87 GLY A CA 1
ATOM 645 C C . GLY A 1 87 ? 16.831 -7.564 -26.394 1.00 73.25 87 GLY A C 1
ATOM 646 O O . GLY A 1 87 ? 17.230 -7.063 -27.434 1.00 73.25 87 GLY A O 1
ATOM 647 N N . GLN A 1 88 ? 15.742 -8.329 -26.345 1.00 68.38 88 GLN A N 1
ATOM 648 C CA . GLN A 1 88 ? 14.924 -8.675 -27.513 1.00 68.38 88 GLN A CA 1
ATOM 649 C C . GLN A 1 88 ? 14.027 -7.534 -28.034 1.00 68.38 88 GLN A C 1
ATOM 651 O O . GLN A 1 88 ? 13.462 -7.656 -29.115 1.00 68.38 88 GLN A O 1
ATOM 656 N N . PHE A 1 89 ? 13.876 -6.444 -27.276 1.00 69.06 89 PHE A N 1
ATOM 657 C CA . PHE A 1 89 ? 13.024 -5.294 -27.605 1.00 69.06 89 PHE A CA 1
ATOM 658 C C . PHE A 1 89 ? 13.823 -4.058 -28.059 1.00 69.06 89 PHE A C 1
ATOM 660 O O . PHE A 1 89 ? 13.233 -3.013 -28.325 1.00 69.06 89 PHE A O 1
ATOM 667 N N . CYS A 1 90 ? 15.153 -4.146 -28.133 1.00 68.00 90 CYS A N 1
ATOM 668 C CA . CYS A 1 90 ? 16.013 -3.071 -28.629 1.00 68.00 90 CYS A CA 1
ATOM 669 C C . CYS A 1 90 ? 16.160 -3.134 -30.161 1.00 68.00 90 CYS A C 1
ATOM 671 O O . CYS A 1 90 ? 16.180 -4.226 -30.723 1.00 68.00 90 CYS A O 1
ATOM 673 N N . GLU A 1 91 ? 16.343 -1.982 -30.829 1.00 68.62 91 GLU A N 1
ATOM 674 C CA . GLU A 1 91 ? 16.636 -1.928 -32.281 1.00 68.62 91 GLU A CA 1
ATOM 675 C C . GLU A 1 91 ? 17.862 -2.776 -32.652 1.00 68.62 91 GLU A C 1
ATOM 677 O O . GLU A 1 91 ? 17.849 -3.489 -33.651 1.00 68.62 91 GLU A O 1
ATOM 682 N N . ASN A 1 92 ? 18.893 -2.752 -31.801 1.00 72.38 92 ASN A N 1
ATOM 683 C CA . ASN A 1 92 ? 19.992 -3.710 -31.830 1.00 72.38 92 ASN A CA 1
ATOM 684 C C . ASN A 1 92 ? 19.751 -4.753 -30.748 1.00 72.38 92 ASN A C 1
ATOM 686 O O . ASN A 1 92 ? 20.139 -4.560 -29.592 1.00 72.38 92 ASN A O 1
ATOM 690 N N . ALA A 1 93 ? 19.070 -5.834 -31.120 1.00 70.44 93 ALA A N 1
ATOM 691 C CA . ALA A 1 93 ? 18.742 -6.876 -30.170 1.00 70.44 93 ALA A CA 1
ATOM 692 C C . ALA A 1 93 ? 20.024 -7.477 -29.566 1.00 70.44 93 ALA A C 1
ATOM 694 O O . ALA A 1 93 ? 20.910 -7.943 -30.283 1.00 70.44 93 ALA A O 1
ATOM 695 N N . CYS A 1 94 ? 20.122 -7.469 -28.239 1.00 76.50 94 CYS A N 1
ATOM 696 C CA . CYS A 1 94 ? 21.160 -8.182 -27.502 1.00 76.50 94 CYS A CA 1
ATOM 697 C C . CYS A 1 94 ? 20.560 -9.440 -26.874 1.00 76.50 94 CYS A C 1
ATOM 699 O O . CYS A 1 94 ? 19.415 -9.440 -26.420 1.00 76.50 94 CYS A O 1
ATOM 701 N N . ASN A 1 95 ? 21.329 -10.533 -26.844 1.00 77.75 95 ASN A N 1
ATOM 702 C CA . ASN A 1 95 ? 20.878 -11.754 -26.179 1.00 77.75 95 ASN A CA 1
ATOM 703 C C . ASN A 1 95 ? 20.598 -11.456 -24.701 1.00 77.75 95 ASN A C 1
ATOM 705 O O . ASN A 1 95 ? 21.368 -10.741 -24.048 1.00 77.75 95 ASN A O 1
ATOM 709 N N . ALA A 1 96 ? 19.508 -12.011 -24.170 1.00 71.19 96 ALA A N 1
ATOM 710 C CA . ALA A 1 96 ? 19.145 -11.815 -22.774 1.00 71.19 96 ALA A CA 1
ATOM 711 C C . ALA A 1 96 ? 20.305 -12.213 -21.844 1.00 71.19 96 ALA A C 1
ATOM 713 O O . ALA A 1 96 ? 20.890 -13.283 -21.996 1.00 71.19 96 ALA A O 1
ATOM 714 N N . GLY A 1 97 ? 20.653 -11.335 -20.898 1.00 71.50 97 GLY A N 1
ATOM 715 C CA . GLY A 1 97 ? 21.769 -11.543 -19.965 1.00 71.50 97 GLY A CA 1
ATOM 716 C C . GLY A 1 97 ? 23.160 -11.143 -20.482 1.00 71.50 97 GLY A C 1
ATOM 717 O O . GLY A 1 97 ? 24.132 -11.288 -19.745 1.00 71.50 97 GLY A O 1
ATOM 718 N N . THR A 1 98 ? 23.283 -10.614 -21.706 1.00 81.38 98 THR A N 1
ATOM 719 C CA . THR A 1 98 ? 24.561 -10.075 -22.218 1.00 81.38 98 THR A CA 1
ATOM 720 C C . THR A 1 98 ? 24.997 -8.843 -21.403 1.00 81.38 98 THR A C 1
ATOM 722 O O . THR A 1 98 ? 24.145 -8.003 -21.095 1.00 81.38 98 THR A O 1
ATOM 725 N N . PRO A 1 99 ? 26.295 -8.673 -21.070 1.00 77.31 99 PRO A N 1
ATOM 726 C CA . PRO A 1 99 ? 26.786 -7.472 -20.390 1.00 77.31 99 PRO A CA 1
ATOM 727 C C . PRO A 1 99 ? 26.371 -6.181 -21.113 1.00 77.31 99 PRO A C 1
ATOM 729 O O . PRO A 1 99 ? 26.453 -6.106 -22.337 1.00 77.31 99 PRO A O 1
ATOM 732 N N . ASN A 1 100 ? 25.942 -5.166 -20.354 1.00 74.00 100 ASN A N 1
ATOM 733 C CA . ASN A 1 100 ? 25.458 -3.860 -20.841 1.00 74.00 100 ASN A CA 1
ATOM 734 C C . ASN A 1 100 ? 24.162 -3.887 -21.676 1.00 74.00 100 ASN A C 1
ATOM 736 O O . ASN A 1 100 ? 23.765 -2.864 -22.230 1.00 74.00 100 ASN A O 1
ATOM 740 N N . CYS A 1 101 ? 23.481 -5.032 -21.753 1.00 76.75 101 CYS A N 1
ATOM 741 C CA . CYS A 1 101 ? 22.166 -5.127 -22.375 1.00 76.75 101 CYS A CA 1
ATOM 742 C C . CYS A 1 101 ? 21.095 -4.501 -21.454 1.00 76.75 101 CYS A C 1
ATOM 744 O O . CYS A 1 101 ? 21.127 -4.764 -20.247 1.00 76.75 101 CYS A O 1
ATOM 746 N N . PRO A 1 102 ? 20.145 -3.694 -21.969 1.00 77.25 102 PRO A N 1
ATOM 747 C CA . PRO A 1 102 ? 19.158 -3.022 -21.128 1.00 77.25 102 PRO A CA 1
ATOM 748 C C . PRO A 1 102 ? 18.293 -4.001 -20.323 1.00 77.25 102 PRO A C 1
ATOM 750 O O . PRO A 1 102 ? 17.834 -5.033 -20.825 1.00 77.25 102 PRO A O 1
ATOM 753 N N . VAL A 1 103 ? 18.045 -3.653 -19.063 1.00 76.75 103 VAL A N 1
ATOM 754 C CA . VAL A 1 103 ? 17.170 -4.392 -18.148 1.00 76.75 103 VAL A CA 1
ATOM 755 C C . VAL A 1 103 ? 16.165 -3.440 -17.517 1.00 76.75 103 VAL A C 1
ATOM 757 O O . VAL A 1 103 ? 16.461 -2.265 -17.305 1.00 76.75 103 VAL A O 1
ATOM 760 N N . GLN A 1 104 ? 14.983 -3.956 -17.199 1.00 72.06 104 GLN A N 1
ATOM 761 C CA . GLN A 1 104 ? 13.993 -3.256 -16.391 1.00 72.06 104 GLN A CA 1
ATOM 762 C C . GLN A 1 104 ? 13.797 -3.996 -15.075 1.00 72.06 104 GLN A C 1
ATOM 764 O O . GLN A 1 104 ? 13.565 -5.206 -15.062 1.00 72.06 104 GLN A O 1
ATOM 769 N N . GLU A 1 105 ? 13.841 -3.260 -13.970 1.00 65.94 105 GLU A N 1
ATOM 770 C CA . GLU A 1 105 ? 13.420 -3.779 -12.675 1.00 65.94 105 GLU A CA 1
ATOM 771 C C . GLU A 1 105 ? 11.904 -3.658 -12.536 1.00 65.94 105 GLU A C 1
ATOM 773 O O . GLU A 1 105 ? 11.312 -2.581 -12.669 1.00 65.94 105 GLU A O 1
ATOM 778 N N . VAL A 1 106 ? 11.267 -4.794 -12.280 1.00 64.00 106 VAL A N 1
ATOM 779 C CA . VAL A 1 106 ? 9.836 -4.885 -12.013 1.00 64.00 106 VAL A CA 1
ATOM 780 C C . VAL A 1 106 ? 9.666 -5.390 -10.592 1.00 64.00 106 VAL A C 1
ATOM 782 O O . VAL A 1 106 ? 10.307 -6.357 -10.194 1.00 64.00 106 VAL A O 1
ATOM 785 N N . TYR A 1 107 ? 8.791 -4.740 -9.835 1.00 61.81 107 TYR A N 1
ATOM 786 C CA . TYR A 1 107 ? 8.419 -5.175 -8.495 1.00 61.81 107 TYR A CA 1
ATOM 787 C C . TYR A 1 107 ? 7.049 -5.844 -8.599 1.00 61.81 107 TYR A C 1
ATOM 789 O O . TYR A 1 107 ? 6.136 -5.261 -9.193 1.00 61.81 107 TYR A O 1
ATOM 797 N N . ARG A 1 108 ? 6.942 -7.070 -8.093 1.00 57.91 108 ARG A N 1
ATOM 798 C CA . ARG A 1 108 ? 5.717 -7.871 -8.016 1.00 57.91 108 ARG A CA 1
ATOM 799 C C . ARG A 1 108 ? 5.320 -8.106 -6.570 1.00 57.91 108 ARG A C 1
ATOM 801 O O . ARG A 1 108 ? 6.239 -8.186 -5.723 1.00 57.91 108 ARG A O 1
#

Solvent-accessible surface area (backbone atoms only — not comparable to full-atom values): 6455 Å² total; per-residue (Å²): 86,54,78,74,46,76,46,80,82,72,95,40,53,37,40,39,35,33,24,74,59,81,76,70,50,92,84,77,58,69,55,57,84,24,38,31,37,44,35,38,33,66,83,66,17,33,38,26,39,31,74,7,43,40,99,83,75,42,71,34,69,42,74,78,44,54,46,95,81,48,58,52,89,77,88,84,86,82,77,44,80,42,81,42,65,40,11,82,77,39,98,74,62,35,64,74,86,44,89,94,45,56,66,44,74,44,72,84